Protein AF-Q5G1W2-F1 (afdb_monomer_lite)

Foldseek 3Di:
DVVVVVVVVVVVPPPCVVVVCCVVCVQVVVLLPPDDPCVVLVVLVVVCVPVVDPPVVSVVVVVVVSSVVSVVVD

Organism: Drosophila melanogaster (NCBI:txid7227)

Sequence (74 aa):
MEELNIILQKTKDKSTQKEQDEILLQPFTYIQQIPGKQFRSELALAFNHWLLIPGEKLAQIGDIVQMLHNSSLL

Secondary structure (DSSP, 8-state):
-HHHHHHHHHTT-GGGHHHHHHHHHHHHHHHHTSPP--HHHHHHHHHHHHH---HHHHHHHHHHHHHHHHHHH-

pLDDT: mean 90.51, std 6.39, range [71.25, 98.44]

Structure (mmCIF, N/CA/C/O backbone):
data_AF-Q5G1W2-F1
#
_entry.id   AF-Q5G1W2-F1
#
loop_
_atom_site.group_PDB
_atom_site.id
_atom_site.type_symbol
_atom_site.label_atom_id
_atom_site.label_alt_id
_atom_site.label_comp_id
_atom_site.label_asym_id
_atom_site.label_entity_id
_atom_site.label_seq_id
_atom_site.pdbx_PDB_ins_code
_atom_site.Cartn_x
_atom_site.Cartn_y
_atom_site.Cartn_z
_atom_site.occupancy
_atom_site.B_iso_or_equiv
_atom_site.auth_seq_id
_atom_site.auth_comp_id
_atom_site.auth_asym_id
_atom_site.auth_atom_id
_atom_site.pdbx_PDB_model_num
ATOM 1 N N . MET A 1 1 ? -4.006 1.886 38.395 1.00 71.25 1 MET A N 1
ATOM 2 C CA . MET A 1 1 ? -4.194 0.453 38.064 1.00 71.25 1 MET A CA 1
ATOM 3 C C . MET A 1 1 ? -5.590 0.199 37.510 1.00 71.25 1 MET A C 1
ATOM 5 O O . MET A 1 1 ? -5.673 -0.343 36.420 1.00 71.25 1 MET A O 1
ATOM 9 N N . GLU A 1 2 ? -6.656 0.660 38.174 1.00 88.69 2 GLU A N 1
ATOM 10 C CA . GLU A 1 2 ? -8.046 0.510 37.698 1.00 88.69 2 GLU A CA 1
ATOM 11 C C . GLU A 1 2 ? -8.307 1.155 36.321 1.00 88.69 2 GLU A C 1
ATOM 13 O O . GLU A 1 2 ? -8.780 0.490 35.405 1.00 88.69 2 GLU A O 1
ATOM 18 N N . GLU A 1 3 ? -7.905 2.418 36.125 1.00 89.00 3 GLU A N 1
ATOM 19 C CA . GLU A 1 3 ? -8.073 3.117 34.838 1.00 89.00 3 GLU A CA 1
ATOM 20 C C . GLU A 1 3 ? -7.352 2.429 33.677 1.00 89.00 3 GLU A C 1
ATOM 22 O O . GLU A 1 3 ? -7.912 2.292 32.592 1.00 89.00 3 GLU A O 1
ATOM 27 N N . LEU A 1 4 ? -6.126 1.945 33.908 1.00 85.75 4 LEU A N 1
ATOM 28 C CA . LEU A 1 4 ? -5.372 1.207 32.894 1.00 85.75 4 LEU A CA 1
ATOM 29 C C . LEU A 1 4 ? -6.118 -0.069 32.484 1.00 85.75 4 LEU A C 1
ATOM 31 O O . LEU A 1 4 ? -6.167 -0.402 31.304 1.00 85.75 4 LEU A O 1
ATOM 35 N N . ASN A 1 5 ? -6.738 -0.757 33.443 1.00 88.19 5 ASN A N 1
ATOM 36 C CA . ASN A 1 5 ? -7.533 -1.950 33.177 1.00 88.19 5 ASN A CA 1
ATOM 37 C C . ASN A 1 5 ? -8.789 -1.621 32.358 1.00 88.19 5 ASN A C 1
ATOM 39 O O . ASN A 1 5 ? -9.108 -2.334 31.411 1.00 88.19 5 ASN A O 1
ATOM 43 N N . ILE A 1 6 ? -9.462 -0.511 32.665 1.00 86.69 6 ILE A N 1
ATOM 44 C CA . ILE A 1 6 ? -10.620 -0.026 31.902 1.00 86.69 6 ILE A CA 1
ATOM 45 C C . ILE A 1 6 ? -10.220 0.309 30.458 1.00 86.69 6 ILE A C 1
ATOM 47 O O . ILE A 1 6 ? -10.918 -0.084 29.522 1.00 86.69 6 ILE A O 1
ATOM 51 N N . ILE A 1 7 ? -9.084 0.984 30.257 1.00 83.25 7 ILE A N 1
ATOM 52 C CA . ILE A 1 7 ? -8.552 1.290 28.920 1.00 83.25 7 ILE A CA 1
ATOM 53 C C . ILE A 1 7 ? -8.239 -0.005 28.161 1.00 83.25 7 ILE A C 1
ATOM 55 O O . ILE A 1 7 ? -8.678 -0.164 27.025 1.00 83.25 7 ILE A O 1
ATOM 59 N N . LEU A 1 8 ? -7.553 -0.962 28.793 1.00 81.88 8 LEU A N 1
ATOM 60 C CA . LEU A 1 8 ? -7.206 -2.249 28.178 1.00 81.88 8 LEU A CA 1
ATOM 61 C C . LEU A 1 8 ? -8.423 -3.117 27.831 1.00 81.88 8 LEU A C 1
ATOM 63 O O . LEU A 1 8 ? -8.343 -3.957 26.939 1.00 81.88 8 LEU A O 1
ATOM 67 N N . GLN A 1 9 ? -9.538 -2.967 28.544 1.00 83.12 9 GLN A N 1
ATOM 68 C CA . GLN A 1 9 ? -10.782 -3.646 28.181 1.00 83.12 9 GLN A CA 1
ATOM 69 C C . GLN A 1 9 ? -11.456 -2.966 26.989 1.00 83.12 9 GLN A C 1
ATOM 71 O O . GLN A 1 9 ? -11.900 -3.653 26.073 1.00 83.12 9 GLN A O 1
ATOM 76 N N . LYS A 1 10 ? -11.454 -1.627 26.938 1.00 78.81 10 LYS A N 1
ATOM 77 C CA . LYS A 1 10 ? -11.956 -0.878 25.775 1.00 78.81 10 LYS A CA 1
ATOM 78 C C . LYS A 1 10 ? -11.167 -1.172 24.499 1.00 78.81 10 LYS A C 1
ATOM 80 O O . LYS A 1 10 ? -11.772 -1.263 23.442 1.00 78.81 10 LYS A O 1
ATOM 85 N N . THR A 1 11 ? -9.852 -1.386 24.581 1.00 74.75 11 THR A N 1
ATOM 86 C CA . THR A 1 11 ? -9.033 -1.748 23.405 1.00 74.75 11 THR A CA 1
ATOM 87 C C . THR A 1 11 ? -9.281 -3.174 22.903 1.00 74.75 11 THR A C 1
ATOM 89 O O . THR A 1 11 ? -8.883 -3.510 21.792 1.00 74.75 11 THR A O 1
ATOM 92 N N . LYS A 1 12 ? -9.922 -4.038 23.702 1.00 79.50 12 LYS A N 1
ATOM 93 C CA . LYS A 1 12 ? -10.324 -5.396 23.294 1.00 79.50 12 LYS A CA 1
ATOM 94 C C . LYS A 1 12 ? -11.727 -5.443 22.694 1.00 79.50 12 LYS A C 1
ATOM 96 O O . LYS A 1 12 ? -12.085 -6.449 22.077 1.00 79.50 12 LYS A O 1
ATOM 101 N N . ASP A 1 13 ? -12.514 -4.389 22.883 1.00 80.88 13 ASP A N 1
ATOM 102 C CA . ASP A 1 13 ? -13.865 -4.290 22.357 1.00 80.88 13 ASP A CA 1
ATOM 103 C C . ASP A 1 13 ? -13.838 -3.939 20.865 1.00 80.88 13 ASP A C 1
ATOM 105 O O . ASP A 1 13 ? -13.717 -2.785 20.455 1.00 80.88 13 ASP A O 1
ATOM 109 N N . LYS A 1 14 ? -13.980 -4.971 20.032 1.00 81.75 14 LYS A N 1
ATOM 110 C CA . LYS A 1 14 ? -13.977 -4.829 18.574 1.00 81.75 14 LYS A CA 1
ATOM 111 C C . LYS A 1 14 ? -15.228 -4.149 18.018 1.00 81.75 14 LYS A C 1
ATOM 113 O O . LYS A 1 14 ? -15.229 -3.821 16.834 1.00 81.75 14 LYS A O 1
ATOM 118 N N . SER A 1 15 ? -16.279 -3.947 18.820 1.00 86.25 15 SER A N 1
ATOM 119 C CA . SER A 1 15 ? -17.533 -3.347 18.341 1.00 86.25 15 SER A CA 1
ATOM 120 C C . SER A 1 15 ? -17.341 -1.926 17.804 1.00 86.25 15 SER A C 1
ATOM 122 O O . SER A 1 15 ? -18.049 -1.527 16.885 1.00 86.25 15 SER A O 1
ATOM 124 N N . THR A 1 16 ? -16.332 -1.208 18.310 1.00 84.19 16 THR A N 1
ATOM 125 C CA . THR A 1 16 ? -16.006 0.172 17.911 1.00 84.19 16 THR A CA 1
ATOM 126 C C . THR A 1 16 ? -14.708 0.294 17.108 1.00 84.19 16 THR A C 1
ATOM 128 O O . THR A 1 16 ? -14.340 1.399 16.723 1.00 84.19 16 THR A O 1
ATOM 131 N N . GLN A 1 17 ? -14.023 -0.819 16.801 1.00 86.31 17 GLN A N 1
ATOM 132 C CA . GLN A 1 17 ? -12.704 -0.803 16.147 1.00 86.31 17 GLN A CA 1
ATOM 133 C C . GLN A 1 17 ? -12.719 -0.022 14.831 1.00 86.31 17 GLN A C 1
ATOM 135 O O . GLN A 1 17 ? -11.842 0.795 14.590 1.00 86.31 17 GLN A O 1
ATOM 140 N N . LYS A 1 18 ? -13.744 -0.233 13.999 1.00 89.00 18 LYS A N 1
ATOM 141 C CA . LYS A 1 18 ? -13.871 0.459 12.713 1.00 89.00 18 LYS A CA 1
ATOM 142 C C . LYS A 1 18 ? -13.947 1.980 12.886 1.00 89.00 18 LYS A C 1
ATOM 144 O O . LYS A 1 18 ? -13.289 2.713 12.161 1.00 89.00 18 LYS A O 1
ATOM 149 N N . GLU A 1 19 ? -14.744 2.439 13.844 1.00 90.81 19 GLU A N 1
ATOM 150 C CA . GLU A 1 19 ? -14.951 3.864 14.115 1.00 90.81 19 GLU A CA 1
ATOM 151 C C . GLU A 1 19 ? -13.673 4.498 14.690 1.00 90.81 19 GLU A C 1
ATOM 153 O O . GLU A 1 19 ? -13.286 5.601 14.311 1.00 90.81 19 GLU A O 1
ATOM 158 N N . GLN A 1 20 ? -12.952 3.756 15.535 1.00 89.50 20 GLN A N 1
ATOM 159 C CA . GLN A 1 20 ? -11.634 4.150 16.037 1.00 89.50 20 GLN A CA 1
ATOM 160 C C . GLN A 1 20 ? -10.584 4.224 14.919 1.00 89.50 20 GLN A C 1
ATOM 162 O O . GLN A 1 20 ? -9.822 5.190 14.875 1.00 89.50 20 GLN A O 1
ATOM 167 N N . ASP A 1 21 ? -10.560 3.250 14.005 1.00 91.81 21 ASP A N 1
ATOM 168 C CA . ASP A 1 21 ? -9.646 3.224 12.859 1.00 91.81 21 ASP A CA 1
ATOM 169 C C . ASP A 1 21 ? -9.924 4.392 11.905 1.00 91.81 21 ASP A C 1
ATOM 171 O O . ASP A 1 21 ? -8.989 5.051 11.457 1.00 91.81 21 ASP A O 1
ATOM 175 N N . GLU A 1 22 ? -11.196 4.698 11.631 1.00 93.62 22 GLU A N 1
ATOM 176 C CA . GLU A 1 22 ? -11.593 5.843 10.802 1.00 93.62 22 GLU A CA 1
ATOM 177 C C . GLU A 1 22 ? -11.119 7.173 11.403 1.00 93.62 22 GLU A C 1
ATOM 179 O O . GLU A 1 22 ? -10.559 8.008 10.688 1.00 93.62 22 GLU A O 1
ATOM 184 N N . ILE A 1 23 ? -11.284 7.358 12.718 1.00 94.25 23 ILE A N 1
ATOM 185 C CA . ILE A 1 23 ? -10.800 8.553 13.424 1.00 94.25 23 ILE A CA 1
ATOM 186 C C . ILE A 1 23 ? -9.269 8.626 13.374 1.00 94.25 23 ILE A C 1
ATOM 188 O O . ILE A 1 23 ? -8.711 9.677 13.061 1.00 94.25 23 ILE A O 1
ATOM 192 N N . LEU A 1 24 ? -8.580 7.519 13.661 1.00 93.62 24 LEU A N 1
ATOM 193 C CA . LEU A 1 24 ? -7.118 7.468 13.704 1.00 93.62 24 LEU A CA 1
ATOM 194 C C . LEU A 1 24 ? -6.488 7.718 12.327 1.00 93.62 24 LEU A C 1
ATOM 196 O O . LEU A 1 24 ? -5.474 8.407 12.221 1.00 93.62 24 LEU A O 1
ATOM 200 N N . LEU A 1 25 ? -7.087 7.170 11.268 1.00 95.81 25 LEU A N 1
ATOM 201 C CA . LEU A 1 25 ? -6.569 7.238 9.903 1.00 95.81 25 LEU A CA 1
ATOM 202 C C . LEU A 1 25 ? -7.016 8.490 9.142 1.00 95.81 25 LEU A C 1
ATOM 204 O O . LEU A 1 25 ? -6.614 8.649 7.988 1.00 95.81 25 LEU A O 1
ATOM 208 N N . GLN A 1 26 ? -7.801 9.396 9.735 1.00 96.19 26 GLN A N 1
ATOM 209 C CA . GLN A 1 26 ? -8.254 10.613 9.047 1.00 96.19 26 GLN A CA 1
ATOM 210 C C . GLN A 1 26 ? -7.107 11.444 8.438 1.00 96.19 26 GLN A C 1
ATOM 212 O O . GLN A 1 26 ? -7.193 11.764 7.249 1.00 96.19 26 GLN A O 1
ATOM 217 N N . PRO A 1 27 ? -6.016 11.765 9.168 1.00 95.38 27 PRO A N 1
ATOM 218 C CA . PRO A 1 27 ? -4.909 12.545 8.605 1.00 95.38 27 PRO A CA 1
ATOM 219 C C . PRO A 1 27 ? -4.215 11.829 7.441 1.00 95.38 27 PRO A C 1
ATOM 221 O O . PRO A 1 27 ? -3.883 12.443 6.426 1.00 95.38 27 PRO A O 1
ATOM 224 N N . PHE A 1 28 ? -4.051 10.510 7.562 1.00 95.25 28 PHE A N 1
ATOM 225 C CA . PHE A 1 28 ? -3.475 9.671 6.514 1.00 95.25 28 PHE A CA 1
ATOM 226 C C . PHE A 1 28 ? -4.377 9.604 5.273 1.00 95.25 28 PHE A C 1
ATOM 228 O O . PHE A 1 28 ? -3.912 9.745 4.143 1.00 95.25 28 PHE A O 1
ATOM 235 N N . THR A 1 29 ? -5.685 9.459 5.476 1.00 94.56 29 THR A N 1
ATOM 236 C CA . THR A 1 29 ? -6.684 9.458 4.401 1.00 94.56 29 THR A CA 1
ATOM 237 C C . THR A 1 29 ? -6.680 10.791 3.657 1.00 94.56 29 THR A C 1
ATOM 239 O O . THR A 1 29 ? -6.742 10.812 2.430 1.00 94.56 29 THR A O 1
ATOM 242 N N . TYR A 1 30 ? -6.555 11.904 4.384 1.00 94.75 30 TYR A N 1
ATOM 243 C CA . TYR A 1 30 ? -6.466 13.234 3.791 1.00 94.75 30 TYR A CA 1
ATOM 244 C C . TYR A 1 30 ? -5.222 13.389 2.906 1.00 94.75 30 TYR A C 1
ATOM 246 O O . TYR A 1 30 ? -5.348 13.754 1.737 1.00 94.75 30 TYR A O 1
ATOM 254 N N . ILE A 1 31 ? -4.024 13.072 3.415 1.00 92.94 31 ILE A N 1
ATOM 255 C CA . ILE A 1 31 ? -2.787 13.241 2.633 1.00 92.94 31 ILE A CA 1
ATOM 256 C C . ILE A 1 31 ? -2.749 12.313 1.409 1.00 92.94 31 ILE A C 1
ATOM 258 O O . ILE A 1 31 ? -2.223 12.694 0.365 1.00 92.94 31 ILE A O 1
ATOM 262 N N . GLN A 1 32 ? -3.362 11.127 1.494 1.00 90.88 32 GLN A N 1
ATOM 263 C CA . GLN A 1 32 ? -3.453 10.179 0.382 1.00 90.88 32 GLN A CA 1
ATOM 264 C C . GLN A 1 32 ? -4.280 10.707 -0.803 1.00 90.88 32 GLN A C 1
ATOM 266 O O . GLN A 1 32 ? -4.045 10.291 -1.936 1.00 90.88 32 GLN A O 1
ATOM 271 N N . GLN A 1 33 ? -5.221 11.629 -0.572 1.00 90.69 33 GLN A N 1
ATOM 272 C CA . GLN A 1 33 ? -6.044 12.233 -1.630 1.00 90.69 33 GLN A CA 1
ATOM 273 C C . GLN A 1 33 ? -5.321 13.348 -2.397 1.00 90.69 33 GLN A C 1
ATOM 275 O O . GLN A 1 33 ? -5.806 13.792 -3.44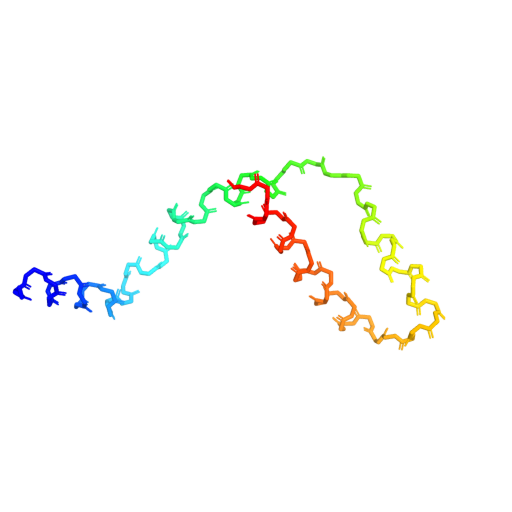0 1.00 90.69 33 GLN A O 1
ATOM 280 N N . ILE A 1 34 ? -4.171 13.816 -1.908 1.00 89.69 34 ILE A N 1
ATOM 281 C CA . ILE A 1 34 ? -3.421 14.892 -2.553 1.00 89.69 34 ILE A CA 1
ATOM 282 C C . ILE A 1 34 ? -2.742 14.335 -3.817 1.00 89.69 34 ILE A C 1
ATOM 284 O O . ILE A 1 34 ? -1.948 13.395 -3.723 1.00 89.69 34 ILE A O 1
ATOM 288 N N . PRO A 1 35 ? -3.010 14.897 -5.013 1.00 80.75 35 PRO A N 1
ATOM 289 C CA . PRO A 1 35 ? -2.472 14.368 -6.260 1.00 80.75 35 PRO A CA 1
ATOM 290 C C . PRO A 1 35 ? -0.941 14.476 -6.295 1.00 80.75 35 PRO A C 1
ATOM 292 O O . PRO A 1 35 ? -0.365 15.564 -6.253 1.00 80.75 35 PRO A O 1
ATOM 295 N N . GLY A 1 36 ? -0.278 13.323 -6.393 1.00 79.31 36 GLY A N 1
ATOM 296 C CA . GLY A 1 36 ? 1.170 13.211 -6.543 1.00 79.31 36 GLY A CA 1
ATOM 297 C C . GLY A 1 36 ? 1.616 13.107 -8.004 1.00 79.31 36 GLY A C 1
ATOM 298 O O . GLY A 1 36 ? 0.834 12.826 -8.907 1.00 79.31 36 GLY A O 1
ATOM 299 N N . LYS A 1 37 ? 2.922 13.269 -8.243 1.00 76.00 37 LYS A N 1
ATOM 300 C CA . LYS A 1 37 ? 3.534 13.135 -9.581 1.00 76.00 37 LYS A CA 1
ATOM 301 C C . LYS A 1 37 ? 3.746 11.680 -10.042 1.00 76.00 37 LYS A C 1
ATOM 303 O O . LYS A 1 37 ? 4.415 11.475 -11.044 1.00 76.00 37 LYS A O 1
ATOM 308 N N . GLN A 1 38 ? 3.269 10.681 -9.290 1.00 76.88 38 GLN A N 1
ATOM 309 C CA . GLN A 1 38 ? 3.417 9.236 -9.562 1.00 76.88 38 GLN A CA 1
ATOM 310 C C . GLN A 1 38 ? 4.846 8.733 -9.865 1.00 76.88 38 GLN A C 1
ATOM 312 O O . GLN A 1 38 ? 5.036 7.610 -10.319 1.00 76.88 38 GLN A O 1
ATOM 317 N N . PHE A 1 39 ? 5.876 9.519 -9.536 1.00 88.25 39 PHE A N 1
ATOM 318 C CA . PHE A 1 39 ? 7.273 9.220 -9.868 1.00 88.25 39 PHE A CA 1
ATOM 319 C C . PHE A 1 39 ? 7.770 7.884 -9.293 1.00 88.25 39 PHE A C 1
ATOM 321 O O . PHE A 1 39 ? 8.590 7.207 -9.904 1.00 88.25 39 PHE A O 1
ATOM 328 N N . ARG A 1 40 ? 7.272 7.487 -8.116 1.00 88.25 40 ARG A N 1
ATOM 329 C CA . ARG A 1 40 ? 7.699 6.248 -7.448 1.00 88.25 40 ARG A CA 1
ATOM 330 C C . ARG A 1 40 ? 7.218 4.996 -8.175 1.00 88.25 40 ARG A C 1
ATOM 332 O O . ARG A 1 40 ? 7.976 4.036 -8.250 1.00 88.25 40 ARG A O 1
ATOM 339 N N . SER A 1 41 ? 6.009 5.025 -8.732 1.00 87.56 41 SER A N 1
ATOM 340 C CA . SER A 1 41 ? 5.463 3.911 -9.511 1.00 87.56 41 SER A CA 1
ATOM 341 C C . SER A 1 41 ? 6.242 3.719 -10.810 1.00 87.56 41 SER A C 1
ATOM 343 O O . SER A 1 41 ? 6.644 2.602 -11.122 1.00 87.56 41 SER A O 1
ATOM 345 N N . GLU A 1 42 ? 6.553 4.814 -11.509 1.00 92.25 42 GLU A N 1
ATOM 346 C CA . GLU A 1 42 ? 7.394 4.784 -12.714 1.00 92.25 42 GLU A CA 1
ATOM 347 C C . GLU A 1 42 ? 8.803 4.262 -12.413 1.00 92.25 42 GLU A C 1
ATOM 349 O O . GLU A 1 42 ? 9.331 3.416 -13.133 1.00 92.25 42 GLU A O 1
ATOM 354 N N . LEU A 1 43 ? 9.405 4.704 -11.304 1.00 94.62 43 LEU A N 1
ATOM 355 C CA . LEU A 1 43 ? 10.715 4.221 -10.877 1.00 94.62 43 LEU A CA 1
ATOM 356 C C . LEU A 1 43 ? 10.690 2.716 -10.565 1.00 94.62 43 LEU A C 1
ATOM 358 O O . LEU A 1 43 ? 11.593 1.990 -10.976 1.00 94.62 43 LEU A O 1
ATOM 362 N N . ALA A 1 44 ? 9.653 2.238 -9.871 1.00 94.31 44 ALA A N 1
ATOM 363 C CA . ALA A 1 44 ? 9.483 0.820 -9.567 1.00 94.31 44 ALA A CA 1
ATOM 364 C C . ALA A 1 44 ? 9.351 -0.026 -10.844 1.00 9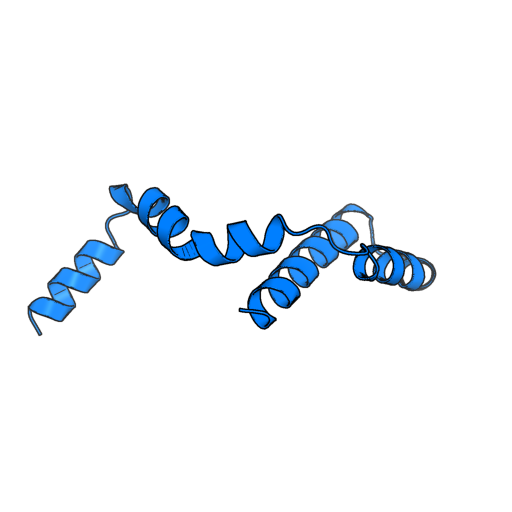4.31 44 ALA A C 1
ATOM 366 O O . ALA A 1 44 ? 9.998 -1.067 -10.952 1.00 94.31 44 ALA A O 1
ATOM 367 N N . LEU A 1 45 ? 8.583 0.443 -11.834 1.00 94.38 45 LEU A N 1
ATOM 368 C CA . LEU A 1 45 ? 8.477 -0.197 -13.149 1.00 94.38 45 LEU A CA 1
ATOM 369 C C . LEU A 1 45 ? 9.823 -0.214 -13.882 1.00 94.38 45 LEU A C 1
ATOM 371 O O . LEU A 1 45 ? 10.215 -1.258 -14.405 1.00 94.38 45 LEU A O 1
ATOM 375 N N . ALA A 1 46 ? 10.561 0.899 -13.853 1.00 96.00 46 ALA A N 1
ATOM 376 C CA . ALA A 1 46 ? 1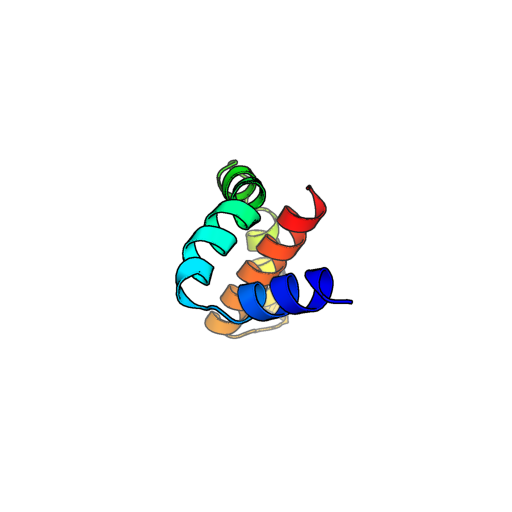1.872 1.004 -14.484 1.00 96.00 46 ALA A CA 1
ATOM 377 C C . ALA A 1 46 ? 12.869 -0.011 -13.904 1.00 96.00 46 ALA A C 1
ATOM 379 O O . ALA A 1 46 ? 13.523 -0.740 -14.649 1.00 96.00 46 ALA A O 1
ATOM 380 N N . PHE A 1 47 ? 12.945 -0.126 -12.574 1.00 96.88 47 PHE A N 1
ATOM 381 C CA . PHE A 1 47 ? 13.780 -1.144 -11.930 1.00 96.88 47 PHE A CA 1
ATOM 382 C C . PHE A 1 47 ? 13.297 -2.567 -12.214 1.00 96.88 47 PHE A C 1
ATOM 384 O O . PHE A 1 47 ? 14.113 -3.491 -12.312 1.00 96.88 47 PHE A O 1
ATOM 391 N N . ASN A 1 48 ? 11.989 -2.760 -12.391 1.00 97.75 48 ASN A N 1
ATOM 392 C CA . ASN A 1 48 ? 11.439 -4.077 -12.666 1.00 97.75 48 ASN A CA 1
ATOM 393 C C . ASN A 1 48 ? 11.859 -4.652 -14.028 1.00 97.75 48 ASN A C 1
ATOM 395 O O . ASN A 1 48 ? 11.797 -5.868 -14.203 1.00 97.75 48 ASN A O 1
ATOM 399 N N . HIS A 1 49 ? 12.362 -3.832 -14.959 1.00 97.62 49 HIS A N 1
ATOM 400 C CA . HIS A 1 49 ? 12.989 -4.333 -16.189 1.00 97.62 49 HIS A CA 1
ATOM 401 C C . HIS A 1 49 ? 14.177 -5.262 -15.917 1.00 97.62 49 HIS A C 1
ATOM 403 O O . HIS A 1 49 ? 14.411 -6.187 -16.692 1.00 97.62 49 HIS A O 1
ATOM 409 N N . TRP A 1 50 ? 14.907 -5.044 -14.819 1.00 98.44 50 TRP A N 1
ATOM 410 C CA . TRP A 1 50 ? 16.015 -5.911 -14.411 1.00 98.44 50 TRP A CA 1
ATOM 411 C C . TRP A 1 50 ? 15.596 -6.960 -13.383 1.00 98.44 50 TRP A C 1
ATOM 413 O O . TRP A 1 50 ? 16.091 -8.082 -13.424 1.00 98.44 50 TRP A O 1
ATOM 423 N N . LEU A 1 51 ? 14.705 -6.602 -12.454 1.00 97.69 51 LEU A N 1
ATOM 424 C CA . LEU A 1 51 ? 14.342 -7.467 -11.326 1.00 97.69 51 LEU A CA 1
ATOM 425 C C . LEU A 1 51 ? 13.298 -8.535 -11.678 1.00 97.69 51 LEU A C 1
ATOM 427 O O . LEU A 1 51 ? 13.216 -9.541 -10.976 1.00 97.69 51 LEU A O 1
ATOM 431 N N . LEU A 1 52 ? 12.522 -8.330 -12.750 1.00 97.75 52 LEU A N 1
ATOM 432 C CA . LEU A 1 52 ? 11.545 -9.290 -13.280 1.00 97.75 52 LEU A CA 1
ATOM 433 C C . LEU A 1 52 ? 10.562 -9.817 -12.214 1.00 97.75 52 LEU A C 1
ATOM 435 O O . LEU A 1 52 ? 10.205 -10.995 -12.183 1.00 97.75 52 LEU A O 1
ATOM 439 N N . ILE A 1 53 ? 10.114 -8.932 -11.324 1.00 97.50 53 ILE A N 1
ATOM 440 C CA . ILE A 1 53 ? 9.149 -9.224 -10.263 1.00 97.50 53 ILE A CA 1
ATOM 441 C C . ILE A 1 53 ? 7.759 -9.416 -10.893 1.00 97.50 53 ILE A C 1
ATOM 443 O O . ILE A 1 53 ? 7.344 -8.594 -11.721 1.00 97.50 53 ILE A O 1
ATOM 447 N N . PRO A 1 54 ? 7.000 -10.455 -10.486 1.00 98.12 54 PRO A N 1
ATOM 448 C CA . PRO A 1 54 ? 5.610 -10.628 -10.896 1.00 98.12 54 PRO A CA 1
ATOM 449 C C . PRO A 1 54 ? 4.755 -9.397 -10.575 1.00 98.12 54 PRO A C 1
ATOM 451 O O . PRO A 1 54 ? 4.866 -8.833 -9.486 1.00 98.12 54 PRO A O 1
ATOM 454 N N . GLY A 1 55 ? 3.862 -9.015 -11.493 1.00 95.62 55 GLY A N 1
ATOM 455 C CA . GLY A 1 55 ? 3.074 -7.780 -11.385 1.00 95.62 55 GLY A CA 1
ATOM 456 C C . GLY A 1 55 ? 2.268 -7.654 -10.087 1.00 95.62 55 GLY A C 1
ATOM 457 O O . GLY A 1 55 ? 2.239 -6.581 -9.497 1.00 95.62 55 GLY A O 1
ATOM 458 N N . GLU A 1 56 ? 1.697 -8.754 -9.590 1.00 96.94 56 GLU A N 1
ATOM 459 C CA . GLU A 1 56 ? 0.974 -8.780 -8.310 1.00 96.94 56 GLU A CA 1
ATOM 460 C C . GLU A 1 56 ? 1.868 -8.364 -7.130 1.00 96.94 56 GLU A C 1
ATOM 462 O O . GLU A 1 56 ? 1.489 -7.526 -6.314 1.00 96.94 56 GLU A O 1
ATOM 467 N N . LYS A 1 57 ? 3.095 -8.892 -7.072 1.00 97.12 57 LYS A N 1
ATOM 468 C CA . LYS A 1 57 ? 4.059 -8.536 -6.025 1.00 97.12 57 LYS A CA 1
ATOM 469 C C . LYS A 1 57 ? 4.563 -7.109 -6.191 1.00 97.12 57 LYS A C 1
ATOM 471 O O . LYS A 1 57 ? 4.755 -6.417 -5.198 1.00 97.12 57 LYS A O 1
ATOM 476 N N . LEU A 1 58 ? 4.771 -6.659 -7.429 1.00 96.69 58 LEU A N 1
ATOM 477 C CA . LEU A 1 58 ? 5.179 -5.282 -7.697 1.00 96.69 58 LEU A CA 1
ATOM 478 C C . LEU A 1 58 ? 4.109 -4.282 -7.238 1.00 96.69 58 LEU A C 1
ATOM 480 O O . LEU A 1 58 ? 4.457 -3.269 -6.637 1.00 96.69 58 LEU A O 1
ATOM 484 N N . ALA A 1 59 ? 2.827 -4.590 -7.458 1.00 94.69 59 ALA A N 1
ATOM 485 C CA . ALA A 1 59 ? 1.713 -3.781 -6.968 1.00 94.69 59 ALA A CA 1
ATOM 486 C C . ALA A 1 59 ? 1.709 -3.701 -5.434 1.00 94.69 59 ALA A C 1
ATOM 488 O O . ALA A 1 59 ? 1.703 -2.604 -4.886 1.00 94.69 59 ALA A O 1
ATOM 489 N N . GLN A 1 60 ? 1.846 -4.841 -4.745 1.00 96.62 60 GLN A N 1
ATOM 490 C CA . GLN A 1 60 ? 1.939 -4.877 -3.278 1.00 96.62 60 GLN A CA 1
ATOM 491 C C . GLN A 1 60 ? 3.126 -4.065 -2.738 1.00 96.62 60 GLN A C 1
ATOM 493 O O . GLN A 1 60 ? 2.991 -3.343 -1.753 1.00 96.62 60 GLN A O 1
ATOM 498 N N . ILE A 1 61 ? 4.294 -4.152 -3.385 1.00 95.88 61 ILE A N 1
ATOM 499 C CA . ILE A 1 61 ? 5.461 -3.328 -3.035 1.00 95.88 61 ILE A CA 1
ATOM 500 C C . ILE A 1 61 ? 5.135 -1.842 -3.223 1.00 95.88 61 ILE A C 1
ATOM 502 O O . ILE A 1 61 ? 5.469 -1.033 -2.357 1.00 95.88 61 ILE A O 1
ATOM 506 N N . GLY A 1 62 ? 4.470 -1.487 -4.325 1.00 93.69 62 GLY A N 1
ATOM 507 C CA . GLY A 1 62 ? 4.014 -0.126 -4.602 1.00 93.69 62 GLY A CA 1
ATOM 508 C C . GLY A 1 62 ? 3.112 0.424 -3.498 1.00 93.69 62 GLY A C 1
ATOM 509 O O . GLY A 1 62 ? 3.379 1.513 -2.986 1.00 93.69 62 GLY A O 1
ATOM 510 N N . ASP A 1 63 ? 2.115 -0.352 -3.072 1.00 93.50 63 ASP A N 1
ATOM 511 C CA . ASP A 1 63 ? 1.183 0.029 -2.005 1.00 93.50 63 ASP A CA 1
ATOM 512 C C . ASP A 1 63 ? 1.910 0.259 -0.673 1.00 93.50 63 ASP A C 1
ATOM 514 O O . ASP A 1 63 ? 1.716 1.289 -0.022 1.00 93.50 63 ASP A O 1
ATOM 518 N N . ILE A 1 64 ? 2.819 -0.647 -0.295 1.00 95.06 64 ILE A N 1
ATOM 519 C CA . ILE A 1 64 ? 3.621 -0.525 0.934 1.00 95.06 64 ILE A CA 1
ATOM 520 C C . ILE A 1 64 ? 4.493 0.734 0.890 1.00 95.06 64 ILE A C 1
ATOM 522 O O . ILE A 1 64 ? 4.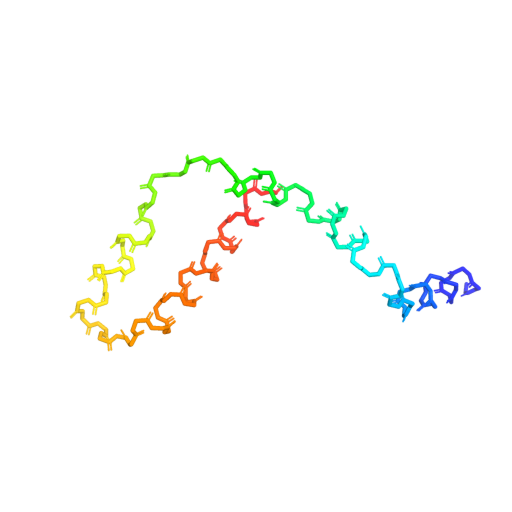531 1.501 1.853 1.00 95.06 64 ILE A O 1
ATOM 526 N N . VAL A 1 65 ? 5.191 0.975 -0.222 1.00 94.19 65 VAL A N 1
ATOM 527 C CA . VAL A 1 65 ? 6.053 2.157 -0.382 1.00 94.19 65 VAL A CA 1
ATOM 528 C C . VAL A 1 65 ? 5.231 3.445 -0.329 1.00 94.19 65 VAL A C 1
ATOM 530 O O . VAL A 1 65 ? 5.666 4.417 0.293 1.00 94.19 65 VAL A O 1
ATOM 533 N N . GLN A 1 66 ? 4.042 3.462 -0.936 1.00 91.75 66 GLN A N 1
ATOM 534 C CA . GLN A 1 66 ? 3.137 4.609 -0.892 1.00 91.75 66 GLN A CA 1
ATOM 535 C C . GLN A 1 66 ? 2.657 4.892 0.535 1.00 91.75 66 GLN A C 1
ATOM 537 O O . GLN A 1 66 ? 2.676 6.050 0.961 1.00 91.75 66 GLN A O 1
ATOM 542 N N . MET A 1 67 ? 2.288 3.851 1.289 1.00 93.50 67 MET A N 1
ATOM 543 C CA . MET A 1 67 ? 1.924 3.983 2.700 1.00 93.50 67 MET A CA 1
ATOM 544 C C . MET A 1 67 ? 3.079 4.545 3.526 1.00 93.50 67 MET A C 1
ATOM 546 O O . MET A 1 67 ? 2.903 5.551 4.207 1.00 93.50 67 MET A O 1
ATOM 550 N N . LEU A 1 68 ? 4.273 3.954 3.429 1.00 94.75 68 LEU A N 1
ATOM 551 C CA . LEU A 1 68 ? 5.449 4.400 4.184 1.00 94.75 68 LEU A CA 1
ATOM 552 C C . LEU A 1 68 ? 5.822 5.848 3.866 1.00 94.75 68 LEU A C 1
ATOM 554 O 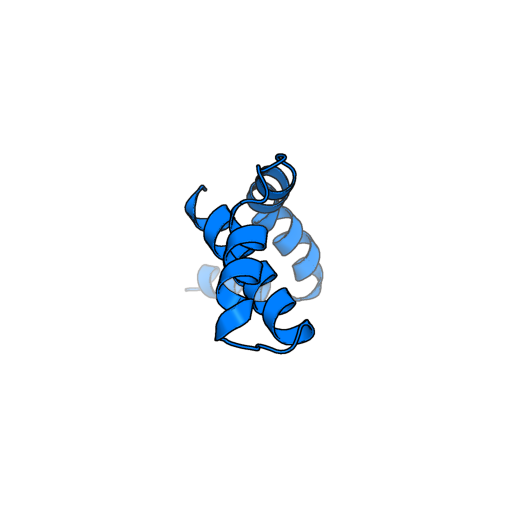O . LEU A 1 68 ? 6.136 6.621 4.770 1.00 94.75 68 LEU A O 1
ATOM 558 N N . HIS A 1 69 ? 5.763 6.229 2.590 1.00 91.69 69 HIS A N 1
ATOM 559 C CA . HIS A 1 69 ? 6.040 7.598 2.190 1.00 91.69 69 HIS A CA 1
ATOM 560 C C . HIS A 1 69 ? 5.035 8.580 2.797 1.00 91.69 69 HIS A C 1
ATOM 562 O O . HIS A 1 69 ? 5.461 9.543 3.429 1.00 91.69 69 HIS A O 1
ATOM 568 N N . ASN A 1 70 ? 3.731 8.331 2.647 1.00 91.94 70 ASN A N 1
ATOM 569 C CA . ASN A 1 70 ? 2.694 9.211 3.192 1.00 91.94 70 ASN A CA 1
ATOM 570 C C . ASN A 1 70 ? 2.780 9.314 4.717 1.00 91.94 70 ASN A C 1
ATOM 572 O O . ASN A 1 70 ? 2.689 10.414 5.252 1.00 91.94 70 ASN A O 1
ATOM 576 N N . SER A 1 71 ? 3.030 8.199 5.406 1.00 93.31 71 SER A N 1
ATOM 577 C CA . SER A 1 71 ? 3.214 8.187 6.858 1.00 93.31 71 SER A CA 1
ATOM 578 C C . SER A 1 71 ? 4.423 9.008 7.306 1.00 93.31 71 SER A C 1
ATOM 580 O O . SER A 1 71 ? 4.363 9.619 8.359 1.00 93.31 71 SER A O 1
ATOM 582 N N . SER A 1 72 ? 5.507 9.049 6.520 1.00 94.00 72 SER A N 1
ATOM 583 C CA . SER A 1 72 ? 6.702 9.848 6.846 1.00 94.00 72 SER A CA 1
ATOM 584 C C . SER A 1 72 ? 6.540 11.362 6.651 1.00 94.00 72 SER A C 1
ATOM 586 O O . SER A 1 72 ? 7.418 12.118 7.059 1.00 94.00 72 SER A O 1
ATOM 588 N N . LEU A 1 73 ? 5.472 11.801 5.976 1.00 90.69 73 LEU A N 1
ATOM 589 C CA . LEU A 1 73 ? 5.173 13.218 5.737 1.00 90.69 73 LEU A CA 1
ATOM 590 C C . LEU A 1 73 ? 4.287 13.841 6.826 1.00 90.69 73 LEU A C 1
ATOM 592 O O . LEU A 1 73 ? 4.197 15.068 6.884 1.00 90.69 73 LEU A O 1
ATOM 596 N N . LEU A 1 74 ? 3.608 13.003 7.612 1.00 87.06 74 LEU A N 1
ATOM 597 C CA . LEU A 1 74 ? 2.801 13.384 8.773 1.00 87.06 74 LEU A CA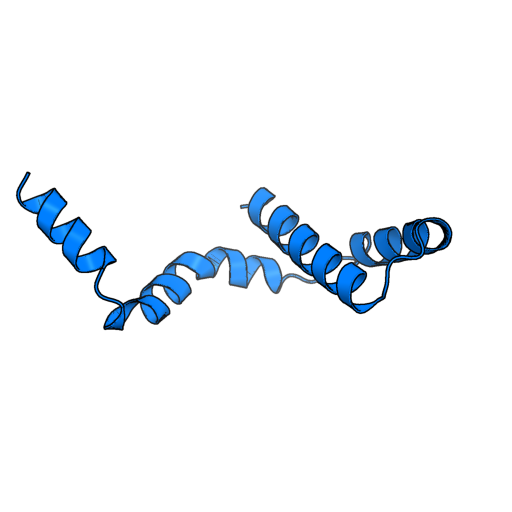 1
ATOM 598 C C . LEU A 1 74 ? 3.691 13.515 10.013 1.00 87.06 74 LEU A C 1
ATOM 600 O O . LEU A 1 74 ? 3.421 14.443 10.806 1.00 87.06 74 LEU A O 1
#

Radius of gyration: 18.42 Å; chains: 1; bounding box: 34×26×54 Å

InterPro domains:
  IPR000092 Polyprenyl synthetase-like [PF00348] (22-74)
  IPR008949 Isoprenoid synthase domain superfamily [G3DSA:1.10.600.10] (2-74)
  IPR008949 Isoprenoid synthase domain superfamily [SSF48576] (16-74)